Protein AF-A0A8J4FYI0-F1 (afdb_monomer_lite)

Organism: NCBI:txid1737510

Sequence (163 aa):
MLPRTNSGPPPPPFPPPSMQNDIKLIFVEDGRPFIYRVELRVNSSSDGHTGPSVWAPVCAPSSDDVYGNSMYEASFATTMCKQADGFRKDPSVFSVHGELVKYALPTGFSSSLGGFDPAQYTRWVTVVGNFDAYTVQGMTLQVSNKTCTSGFILGLQCFWYYL

Radius of gyration: 16.38 Å; chains: 1; bounding box: 54×51×37 Å

Structure (mmCIF, N/CA/C/O backbone):
data_AF-A0A8J4FYI0-F1
#
_entry.id   AF-A0A8J4FYI0-F1
#
loop_
_atom_site.group_PDB
_atom_site.id
_atom_site.type_symbol
_atom_site.label_atom_id
_atom_site.label_alt_id
_atom_site.label_comp_id
_atom_site.label_asym_id
_atom_site.label_entity_id
_atom_site.label_seq_id
_atom_site.pdbx_PDB_ins_code
_atom_site.Cartn_x
_atom_site.Cartn_y
_atom_site.Cartn_z
_atom_site.occupancy
_atom_site.B_iso_or_equiv
_atom_site.auth_seq_id
_atom_site.auth_comp_id
_atom_site.auth_asym_id
_atom_site.auth_atom_id
_atom_site.pdbx_PDB_model_num
ATOM 1 N N . MET A 1 1 ? -30.652 35.438 6.532 1.00 39.94 1 MET A N 1
ATOM 2 C CA . MET A 1 1 ? -30.519 33.966 6.468 1.00 39.94 1 MET A CA 1
ATOM 3 C C . MET A 1 1 ? -29.175 33.661 5.825 1.00 39.94 1 MET A C 1
ATOM 5 O O . MET A 1 1 ? -28.996 34.012 4.670 1.00 39.94 1 MET A O 1
ATOM 9 N N . LEU A 1 2 ? -28.209 33.135 6.582 1.00 40.34 2 LEU A N 1
ATOM 10 C CA . LEU A 1 2 ? -26.904 32.713 6.050 1.00 40.34 2 LEU A CA 1
ATOM 11 C C . LEU A 1 2 ? -26.990 31.236 5.619 1.00 40.34 2 LEU A C 1
ATOM 13 O O . LEU A 1 2 ? -27.646 30.460 6.320 1.00 40.34 2 LEU A O 1
ATOM 17 N N . PRO A 1 3 ? -26.370 30.833 4.496 1.00 44.12 3 PRO A N 1
ATOM 18 C CA . PRO A 1 3 ? -26.402 29.450 4.043 1.00 44.12 3 PRO A CA 1
ATOM 19 C C . PRO A 1 3 ? -25.531 28.577 4.954 1.00 44.12 3 PRO A C 1
ATOM 21 O O . PRO A 1 3 ? -24.401 28.938 5.279 1.00 44.12 3 PRO A O 1
ATOM 24 N N . ARG A 1 4 ? -26.065 27.419 5.371 1.00 41.25 4 ARG A N 1
ATOM 25 C CA . ARG A 1 4 ? -25.302 26.363 6.051 1.00 41.25 4 ARG A CA 1
ATOM 26 C C . ARG A 1 4 ? -24.211 25.879 5.097 1.00 41.25 4 ARG A C 1
ATOM 28 O O . ARG A 1 4 ? -24.508 25.191 4.124 1.00 41.25 4 ARG A O 1
ATOM 35 N N . THR A 1 5 ? -22.963 26.233 5.368 1.00 45.06 5 THR A N 1
ATOM 36 C CA . THR A 1 5 ? -21.817 25.564 4.762 1.00 45.06 5 THR A CA 1
ATOM 37 C C . THR A 1 5 ? -21.803 24.126 5.274 1.00 45.06 5 THR A C 1
ATOM 39 O O . THR A 1 5 ? -21.719 23.881 6.475 1.00 45.06 5 THR A O 1
ATOM 42 N N . ASN A 1 6 ? -21.944 23.164 4.360 1.00 43.66 6 ASN A N 1
ATOM 43 C CA . ASN A 1 6 ? -21.630 21.762 4.617 1.00 43.66 6 ASN A CA 1
ATOM 44 C C . ASN A 1 6 ? -20.136 21.683 4.962 1.00 43.66 6 ASN A C 1
ATOM 46 O O . ASN A 1 6 ? -19.291 21.557 4.079 1.00 43.66 6 ASN A O 1
ATOM 50 N N . SER A 1 7 ? -19.799 21.819 6.242 1.00 37.91 7 SER A N 1
ATOM 51 C CA . SER A 1 7 ? -18.466 21.532 6.755 1.00 37.91 7 SER A CA 1
ATOM 52 C C . SER A 1 7 ? -18.298 20.015 6.752 1.00 37.91 7 SER A C 1
ATOM 54 O O . SER A 1 7 ? -18.691 19.336 7.704 1.00 37.91 7 SER A O 1
ATOM 56 N N . GLY A 1 8 ? -17.765 19.477 5.654 1.00 40.16 8 GLY A N 1
ATOM 57 C CA . GLY A 1 8 ? -17.196 18.133 5.664 1.00 40.16 8 GLY A CA 1
ATOM 58 C C . GLY A 1 8 ? -16.167 18.001 6.798 1.00 40.16 8 GLY A C 1
ATOM 59 O O . GLY A 1 8 ? -15.697 19.020 7.318 1.00 40.16 8 GLY A O 1
ATOM 60 N N . PRO A 1 9 ? -15.839 16.770 7.230 1.00 47.25 9 PRO A N 1
ATOM 61 C CA . PRO A 1 9 ? -14.817 16.574 8.250 1.00 47.25 9 PRO A CA 1
ATOM 62 C C . PRO A 1 9 ? -13.528 17.306 7.838 1.00 47.25 9 PRO A C 1
ATOM 64 O O . PRO A 1 9 ? -13.219 17.349 6.643 1.00 47.25 9 PRO A O 1
ATOM 67 N N . PRO A 1 10 ? -12.809 17.927 8.793 1.00 43.75 10 PRO A N 1
ATOM 68 C CA . PRO A 1 10 ? -11.583 18.651 8.488 1.00 43.75 10 PRO A CA 1
ATOM 69 C C . PRO A 1 10 ? -10.623 17.741 7.709 1.00 43.75 10 PRO A C 1
ATOM 71 O O . PRO A 1 10 ? -10.603 16.532 7.970 1.00 43.75 10 PRO A O 1
ATOM 74 N N . PRO A 1 11 ? -9.855 18.292 6.748 1.00 47.91 11 PRO A N 1
ATOM 75 C CA . PRO A 1 11 ? -8.900 17.501 5.993 1.00 47.91 11 PRO A CA 1
ATOM 76 C C . PRO A 1 11 ? -7.977 16.779 6.976 1.00 47.91 11 PRO A C 1
ATOM 78 O O . PRO A 1 11 ? -7.516 17.396 7.945 1.00 47.91 11 PRO A O 1
ATOM 81 N N . PRO A 1 12 ? -7.757 15.471 6.783 1.00 52.56 12 PRO A N 1
ATOM 82 C CA . PRO A 1 12 ? -6.958 14.716 7.712 1.00 52.56 12 PRO A CA 1
ATOM 83 C C . PRO A 1 12 ? -5.515 15.240 7.682 1.00 52.56 12 PRO A C 1
ATOM 85 O O . PRO A 1 12 ? -5.007 15.633 6.627 1.00 52.56 12 PRO A O 1
ATOM 88 N N . PRO A 1 13 ? -4.871 15.299 8.846 1.00 53.47 13 PRO A N 1
ATOM 89 C CA . PRO A 1 13 ? -3.551 15.885 8.985 1.00 53.47 13 PRO A CA 1
ATOM 90 C C . PRO A 1 13 ? -2.440 14.972 8.456 1.00 53.47 13 PRO A C 1
ATOM 92 O O . PRO A 1 13 ? -2.619 13.761 8.320 1.00 53.47 13 PRO A O 1
ATOM 95 N N . PHE A 1 14 ? -1.277 15.566 8.175 1.00 54.53 14 PHE A N 1
ATOM 96 C CA . PHE A 1 14 ? -0.105 14.832 7.702 1.00 54.53 14 PHE A CA 1
ATOM 97 C C . PHE A 1 14 ? 0.456 13.902 8.800 1.00 54.53 14 PHE A C 1
ATOM 99 O O . PHE A 1 14 ? 0.520 14.297 9.966 1.00 54.53 14 PHE A O 1
ATOM 106 N N . PRO A 1 15 ? 0.895 12.681 8.457 1.00 56.97 15 PRO A N 1
ATOM 107 C CA . PRO A 1 15 ? 1.547 11.764 9.383 1.00 56.97 15 PRO A CA 1
ATOM 108 C C . PRO A 1 15 ? 2.889 12.315 9.899 1.00 56.97 15 PRO A C 1
ATOM 110 O O . PRO A 1 15 ? 3.546 13.118 9.230 1.00 56.97 15 PRO A O 1
ATOM 113 N N . PRO A 1 16 ? 3.329 11.875 11.093 1.00 57.97 16 PRO A N 1
ATOM 114 C CA . PRO A 1 16 ? 4.569 12.346 11.699 1.00 57.97 16 PRO A CA 1
ATOM 115 C C . PRO A 1 16 ? 5.809 11.988 10.849 1.00 57.97 16 PRO A C 1
ATOM 117 O O . PRO A 1 16 ? 5.825 10.933 10.209 1.00 57.97 16 PRO A O 1
ATOM 120 N N . PRO A 1 17 ? 6.893 12.795 10.896 1.00 59.16 17 PRO A N 1
ATOM 121 C CA . PRO A 1 17 ? 8.098 12.593 10.077 1.00 59.16 17 PRO A CA 1
ATOM 122 C C . PRO A 1 17 ? 8.749 11.212 10.221 1.00 59.16 17 PRO A C 1
ATOM 124 O O . PRO A 1 17 ? 9.361 10.711 9.285 1.00 59.16 17 PRO A O 1
ATOM 127 N N . SER A 1 18 ? 8.598 10.563 11.379 1.00 63.34 18 SER A N 1
ATOM 128 C CA . SER A 1 18 ? 9.133 9.220 11.628 1.00 63.34 18 SER A CA 1
ATOM 129 C C . SER A 1 18 ? 8.441 8.111 10.830 1.00 63.34 18 SER A C 1
ATOM 131 O O . SER A 1 18 ? 8.996 7.023 10.741 1.00 63.34 18 SER A O 1
ATOM 133 N N . MET A 1 19 ? 7.259 8.366 10.257 1.00 68.62 19 MET A N 1
ATOM 134 C CA . MET A 1 19 ? 6.478 7.392 9.481 1.00 68.62 19 MET A CA 1
ATOM 135 C C . MET A 1 19 ? 6.454 7.712 7.985 1.00 68.62 19 MET A C 1
ATOM 137 O O . MET A 1 19 ? 5.842 6.974 7.217 1.00 68.62 19 MET A O 1
ATOM 141 N N . GLN A 1 20 ? 7.128 8.784 7.551 1.00 66.94 20 GLN A N 1
ATOM 142 C CA . GLN A 1 20 ? 7.097 9.254 6.164 1.00 66.94 20 GLN A CA 1
ATOM 143 C C . GLN A 1 20 ? 7.583 8.226 5.139 1.00 66.94 20 GLN A C 1
ATOM 145 O O . GLN A 1 20 ? 7.248 8.373 3.976 1.00 66.94 20 GLN A O 1
ATOM 150 N N . ASN A 1 21 ? 8.321 7.189 5.547 1.00 69.56 21 ASN A N 1
ATOM 151 C CA . ASN A 1 21 ? 8.808 6.111 4.676 1.00 69.56 21 ASN A CA 1
ATOM 152 C C . ASN A 1 21 ? 8.236 4.728 5.022 1.00 69.56 21 ASN A C 1
ATOM 154 O O . ASN A 1 21 ? 8.646 3.734 4.429 1.00 69.56 21 ASN A O 1
ATOM 158 N N . ASP A 1 22 ? 7.282 4.646 5.952 1.00 84.75 22 ASP A N 1
ATOM 159 C CA . ASP A 1 22 ? 6.755 3.371 6.443 1.00 84.75 22 ASP A CA 1
ATOM 160 C C . ASP A 1 22 ? 5.655 2.839 5.509 1.00 84.75 22 ASP A C 1
ATOM 162 O O . ASP A 1 22 ? 4.460 2.855 5.825 1.00 84.75 22 ASP A O 1
ATOM 166 N N . ILE A 1 23 ? 6.077 2.405 4.322 1.00 88.25 23 ILE A N 1
ATOM 167 C CA . ILE A 1 23 ? 5.274 1.685 3.331 1.00 88.25 23 ILE A CA 1
ATOM 168 C C . ILE A 1 23 ? 5.693 0.215 3.305 1.00 88.25 23 ILE A C 1
ATOM 170 O O . ILE A 1 23 ? 6.875 -0.119 3.384 1.00 88.25 23 ILE A O 1
ATOM 174 N N . LYS A 1 24 ? 4.714 -0.678 3.188 1.00 89.38 24 LYS A N 1
ATOM 175 C CA . LYS A 1 24 ? 4.932 -2.116 3.066 1.00 89.38 24 LYS A CA 1
ATOM 176 C C . LYS A 1 24 ? 4.280 -2.614 1.784 1.00 89.38 24 LYS A C 1
ATOM 178 O O . LYS A 1 24 ? 3.074 -2.469 1.592 1.00 89.38 24 LYS A O 1
ATOM 183 N N . LEU A 1 25 ? 5.098 -3.218 0.928 1.00 88.75 25 LEU A N 1
ATOM 184 C CA . LEU A 1 25 ? 4.658 -3.922 -0.270 1.00 88.75 25 LEU A CA 1
ATOM 185 C C . LEU A 1 25 ? 4.650 -5.421 0.011 1.00 88.75 25 LEU A C 1
ATOM 187 O O . LEU A 1 25 ? 5.654 -5.989 0.443 1.00 88.75 25 LEU A O 1
ATOM 191 N N . ILE A 1 26 ? 3.504 -6.057 -0.197 1.00 89.81 26 ILE A N 1
ATOM 192 C CA . ILE A 1 26 ? 3.298 -7.478 0.096 1.00 89.81 26 ILE A CA 1
ATOM 193 C C . ILE A 1 26 ? 2.970 -8.167 -1.211 1.00 89.81 26 ILE A C 1
ATOM 195 O O . ILE A 1 26 ? 2.001 -7.793 -1.860 1.00 89.81 26 ILE A O 1
ATOM 199 N N . PHE A 1 27 ? 3.788 -9.140 -1.601 1.00 89.12 27 PHE A N 1
ATOM 200 C CA . PHE A 1 27 ? 3.642 -9.817 -2.884 1.00 89.12 27 PHE A CA 1
ATOM 201 C C . PHE A 1 27 ? 2.252 -10.445 -3.038 1.00 89.12 27 PHE A C 1
ATOM 203 O O . PHE A 1 27 ? 1.714 -11.034 -2.097 1.00 89.12 27 PHE A O 1
ATOM 210 N N . VAL A 1 28 ? 1.685 -10.287 -4.230 1.00 88.88 28 VAL A N 1
ATOM 211 C CA . VAL A 1 28 ? 0.396 -10.845 -4.632 1.00 88.88 28 VAL A CA 1
ATOM 212 C C . VAL A 1 28 ? 0.660 -11.938 -5.663 1.00 88.88 28 VAL A C 1
ATOM 214 O O . VAL A 1 28 ? 1.265 -11.703 -6.703 1.00 88.88 28 VAL A O 1
ATOM 217 N N . GLU A 1 29 ? 0.190 -13.142 -5.364 1.00 84.62 29 GLU A N 1
ATOM 218 C CA . GLU A 1 29 ? 0.230 -14.308 -6.239 1.00 84.62 29 GLU A CA 1
ATOM 219 C C . GLU A 1 29 ? -1.025 -14.343 -7.119 1.00 84.62 29 GLU A C 1
ATOM 221 O O . GLU A 1 29 ? -1.961 -15.109 -6.882 1.00 84.62 29 GLU A O 1
ATOM 226 N N . ASP A 1 30 ? -1.057 -13.495 -8.146 1.00 79.62 30 ASP A N 1
ATOM 227 C CA . ASP A 1 30 ? -2.147 -13.455 -9.133 1.00 79.62 30 ASP A CA 1
ATOM 228 C C . ASP A 1 30 ? -1.704 -13.840 -10.557 1.00 79.62 30 ASP A C 1
ATOM 230 O O . ASP A 1 30 ? -2.464 -13.705 -11.515 1.00 79.62 30 ASP A O 1
ATOM 234 N N . GLY A 1 31 ? -0.469 -14.331 -10.696 1.00 76.44 31 GLY A N 1
ATOM 235 C CA . GLY A 1 31 ? 0.129 -14.724 -11.972 1.00 76.44 31 GLY A CA 1
ATOM 236 C C . GLY A 1 31 ? 0.834 -13.593 -12.724 1.00 76.44 31 GLY A C 1
ATOM 237 O O . GLY A 1 31 ? 1.469 -13.867 -13.743 1.00 76.44 31 GLY A O 1
ATOM 238 N N . ARG A 1 32 ? 0.784 -12.347 -12.238 1.00 77.88 32 ARG A N 1
ATOM 239 C CA . ARG A 1 32 ? 1.558 -11.231 -12.799 1.00 77.88 32 ARG A CA 1
ATOM 240 C C . ARG A 1 32 ? 2.824 -10.978 -11.970 1.00 77.88 32 ARG A C 1
ATOM 242 O O . ARG A 1 32 ? 2.792 -11.055 -10.743 1.00 77.88 32 ARG A O 1
ATOM 249 N N . PRO A 1 33 ? 3.964 -10.673 -12.611 1.00 76.25 33 PRO A N 1
ATOM 250 C CA . PRO A 1 33 ? 5.202 -10.419 -11.889 1.00 76.25 33 PRO A CA 1
ATOM 251 C C . PRO A 1 33 ? 5.188 -9.035 -11.223 1.00 76.25 33 PRO A C 1
ATOM 253 O O . PRO A 1 33 ? 4.637 -8.076 -11.767 1.00 76.25 33 PRO A O 1
ATOM 256 N N . PHE A 1 34 ? 5.861 -8.932 -10.073 1.00 81.44 34 PHE A N 1
ATOM 257 C CA . PHE A 1 34 ? 6.123 -7.673 -9.355 1.00 81.44 34 PHE A CA 1
ATOM 258 C C . PHE A 1 34 ? 4.876 -6.886 -8.950 1.00 81.44 34 PHE A C 1
ATOM 260 O O . PHE A 1 34 ? 4.886 -5.656 -8.936 1.00 81.44 34 PHE A O 1
ATOM 267 N N . ILE A 1 35 ? 3.807 -7.602 -8.615 1.00 87.50 35 ILE A N 1
ATOM 268 C CA . ILE A 1 35 ? 2.590 -7.017 -8.074 1.00 87.50 35 ILE A CA 1
ATOM 269 C C . ILE A 1 35 ? 2.568 -7.163 -6.560 1.00 87.50 35 ILE A C 1
ATOM 271 O O . ILE A 1 35 ? 2.841 -8.227 -5.999 1.00 87.50 35 ILE A O 1
ATOM 275 N N . TYR A 1 36 ? 2.170 -6.080 -5.905 1.00 91.12 36 TYR A N 1
ATOM 276 C CA . TYR A 1 36 ? 2.133 -5.971 -4.464 1.00 91.12 36 TYR A CA 1
ATOM 277 C C . TYR A 1 36 ? 0.823 -5.358 -3.983 1.00 91.12 36 TYR A C 1
ATOM 279 O O . TYR A 1 36 ? 0.307 -4.418 -4.576 1.00 91.12 36 TYR A O 1
ATOM 287 N N . ARG A 1 37 ? 0.308 -5.841 -2.856 1.00 92.62 37 ARG A N 1
ATOM 288 C CA . ARG A 1 37 ? -0.664 -5.124 -2.032 1.00 92.62 37 ARG A CA 1
ATOM 289 C C . ARG A 1 37 ? 0.073 -4.037 -1.259 1.00 92.62 37 ARG A C 1
ATOM 291 O O . ARG A 1 37 ? 1.149 -4.297 -0.713 1.00 92.62 37 ARG A O 1
ATOM 298 N N . VAL A 1 38 ? -0.528 -2.853 -1.180 1.00 92.56 38 VAL A N 1
ATOM 299 C CA . VAL A 1 38 ? 0.050 -1.713 -0.462 1.00 92.56 38 VAL A CA 1
ATOM 300 C C . VAL A 1 38 ? -0.545 -1.592 0.938 1.00 92.56 38 VAL A C 1
ATOM 302 O O . VAL A 1 38 ? -1.765 -1.514 1.112 1.00 92.56 38 VAL A O 1
ATOM 305 N N . GLU A 1 39 ? 0.329 -1.517 1.936 1.00 93.62 39 GLU A N 1
ATOM 306 C CA . GLU A 1 39 ? -0.007 -1.134 3.305 1.00 93.62 39 GLU A CA 1
ATOM 307 C C . GLU A 1 39 ? 0.817 0.076 3.739 1.00 93.62 39 GLU A C 1
ATOM 309 O O . GLU A 1 39 ? 2.015 0.169 3.463 1.00 93.62 39 GLU A O 1
ATOM 314 N N . LEU A 1 40 ? 0.176 0.991 4.459 1.00 90.56 40 LEU A N 1
ATOM 315 C CA . LEU A 1 40 ? 0.817 2.161 5.047 1.00 90.56 40 LEU A CA 1
ATOM 316 C C . LEU A 1 40 ? 0.760 2.061 6.561 1.00 90.56 40 LEU A C 1
ATOM 318 O O . LEU A 1 40 ? -0.243 1.620 7.134 1.00 90.56 40 LEU A O 1
ATOM 322 N N . ARG A 1 41 ? 1.826 2.502 7.220 1.00 88.69 41 ARG A N 1
ATOM 323 C CA . ARG A 1 41 ? 1.796 2.679 8.663 1.00 88.69 41 ARG A CA 1
ATOM 324 C C . ARG A 1 41 ? 1.105 3.992 9.000 1.00 88.69 41 ARG A C 1
ATOM 326 O O . ARG A 1 41 ? 1.524 5.058 8.559 1.00 88.69 41 ARG A O 1
ATOM 333 N N . VAL A 1 42 ? 0.051 3.904 9.800 1.00 85.00 42 VAL A N 1
ATOM 334 C CA . VAL A 1 42 ? -0.743 5.052 10.246 1.00 85.00 42 VAL A CA 1
ATOM 335 C C . VAL A 1 42 ? -0.971 4.985 11.746 1.00 85.00 42 VAL A C 1
ATOM 337 O O . VAL A 1 42 ? -0.897 3.913 12.350 1.00 85.00 42 VAL A O 1
ATOM 340 N N . ASN A 1 43 ? -1.270 6.120 12.368 1.00 82.75 43 ASN A N 1
ATOM 341 C CA . ASN A 1 43 ? -1.723 6.115 13.752 1.00 82.75 43 ASN A CA 1
ATOM 342 C C . ASN A 1 43 ? -3.133 5.529 13.848 1.00 82.75 43 ASN A C 1
ATOM 344 O O . ASN A 1 43 ? -3.985 5.740 12.986 1.00 82.75 43 ASN A O 1
ATOM 348 N N . SER A 1 44 ? -3.372 4.762 14.909 1.00 72.75 44 SER A N 1
ATOM 349 C CA . SER A 1 44 ? -4.670 4.130 15.150 1.00 72.75 44 SER A CA 1
ATOM 350 C C . SER A 1 44 ? -5.757 5.119 15.581 1.00 72.75 44 SER A C 1
ATOM 352 O O . SER A 1 44 ? -6.937 4.759 15.546 1.00 72.75 44 SER A O 1
ATOM 354 N N . SER A 1 45 ? -5.422 6.347 15.977 1.00 69.81 45 SER A N 1
ATOM 355 C CA . SER A 1 45 ? -6.417 7.383 16.252 1.00 69.81 45 SER A CA 1
ATOM 356 C C . SER A 1 45 ? -7.102 7.873 14.973 1.00 69.81 45 SER A C 1
ATOM 358 O O . SER A 1 45 ? -6.535 7.881 13.883 1.00 69.81 45 SER A O 1
ATOM 360 N N . SER A 1 46 ? -8.341 8.344 15.112 1.00 61.66 46 SER A N 1
ATOM 361 C CA . SER A 1 46 ? -9.061 9.020 14.026 1.00 61.66 46 SER A CA 1
ATOM 362 C C . SER A 1 46 ? -8.464 10.383 13.665 1.00 61.66 46 SER A C 1
ATOM 364 O O . SER A 1 46 ? -8.751 10.900 12.592 1.00 61.66 46 SER A O 1
ATOM 366 N N . ASP A 1 47 ? -7.666 10.975 14.560 1.00 60.72 47 ASP A N 1
ATOM 367 C CA . ASP A 1 47 ? -6.966 12.240 14.320 1.00 60.72 47 ASP A CA 1
ATOM 368 C C . ASP A 1 47 ? -5.617 12.061 13.607 1.00 60.72 47 ASP A C 1
ATOM 370 O O . ASP A 1 47 ? -4.971 13.059 13.311 1.00 60.72 47 ASP A O 1
ATOM 374 N N . GLY A 1 48 ? -5.176 10.821 13.352 1.00 58.44 48 GLY A N 1
ATOM 375 C CA . GLY A 1 48 ? -3.937 10.520 12.633 1.00 58.44 48 GLY A CA 1
ATOM 376 C C . GLY A 1 48 ? -2.635 10.849 13.375 1.00 58.44 48 GLY A C 1
ATOM 377 O O . GLY A 1 48 ? -1.563 10.612 12.820 1.00 58.44 48 GLY A O 1
ATOM 378 N N . HIS A 1 49 ? -2.677 11.329 14.622 1.00 58.34 49 HIS A N 1
ATOM 379 C CA . HIS A 1 49 ? -1.492 11.811 15.351 1.00 58.34 49 HIS A CA 1
ATOM 380 C C . HIS A 1 49 ? -1.193 11.086 16.658 1.00 58.34 49 HIS A C 1
ATOM 382 O O . HIS A 1 49 ? -0.062 11.147 17.143 1.00 58.34 49 HIS A O 1
ATOM 388 N N . THR A 1 50 ? -2.193 10.455 17.263 1.00 62.84 50 THR A N 1
ATOM 389 C CA . THR A 1 50 ? -2.096 9.922 18.621 1.00 62.84 50 THR A CA 1
ATOM 390 C C . THR A 1 50 ? -2.314 8.406 18.659 1.00 62.84 50 THR A C 1
ATOM 392 O O . THR A 1 50 ? -2.936 7.802 17.789 1.00 62.84 50 THR A O 1
ATOM 395 N N . GLY A 1 51 ? -1.764 7.749 19.680 1.00 70.38 51 GLY A N 1
ATOM 396 C CA . GLY A 1 51 ? -1.922 6.306 19.873 1.00 70.38 51 GLY A CA 1
ATOM 397 C C . GLY A 1 51 ? -0.916 5.433 19.108 1.00 70.38 51 GLY A C 1
ATOM 398 O O . GLY A 1 51 ? -0.013 5.936 18.440 1.00 70.38 51 GLY A O 1
ATOM 399 N N . PRO A 1 52 ? -1.018 4.099 19.256 1.00 81.56 52 PRO A N 1
ATOM 400 C CA . PRO A 1 52 ? -0.096 3.171 18.617 1.00 81.56 52 PRO A CA 1
ATOM 401 C C . PRO A 1 52 ? -0.261 3.210 17.097 1.00 81.56 52 PRO A C 1
ATOM 403 O O . PRO A 1 52 ? -1.375 3.352 16.582 1.00 81.56 52 PRO A O 1
ATOM 406 N N . SER A 1 53 ? 0.851 3.050 16.386 1.00 86.06 53 SER A N 1
ATOM 407 C CA . SER A 1 53 ? 0.836 2.899 14.935 1.00 86.06 53 SER A CA 1
ATOM 408 C C . SER A 1 53 ? 0.437 1.483 14.532 1.00 86.06 53 SER A C 1
ATOM 410 O O . SER A 1 53 ? 0.794 0.508 15.195 1.00 86.06 53 SER A O 1
ATOM 412 N N . VAL A 1 54 ? -0.300 1.375 13.432 1.00 89.94 54 VAL A N 1
ATOM 413 C CA . VAL A 1 54 ? -0.781 0.119 12.852 1.00 89.94 54 VAL A CA 1
ATOM 414 C C . VAL A 1 54 ? -0.537 0.113 11.348 1.00 89.94 54 VAL A C 1
ATOM 416 O O . VAL A 1 54 ? -0.492 1.167 10.715 1.00 89.94 54 VAL A O 1
ATOM 419 N N . TRP A 1 55 ? -0.388 -1.079 10.776 1.00 92.38 55 TRP A N 1
ATOM 420 C CA . TRP A 1 55 ? -0.384 -1.261 9.327 1.00 92.38 55 TRP A CA 1
ATOM 421 C C . TRP A 1 55 ? -1.817 -1.296 8.819 1.00 92.38 55 TRP A C 1
ATOM 423 O O . TRP A 1 55 ? -2.648 -2.037 9.348 1.00 92.38 55 TRP A O 1
ATOM 433 N N . ALA A 1 56 ? -2.102 -0.482 7.813 1.00 92.75 56 ALA A N 1
ATOM 434 C CA . ALA A 1 56 ? -3.424 -0.359 7.234 1.00 92.75 56 ALA A CA 1
ATOM 435 C C . ALA A 1 56 ? -3.350 -0.510 5.707 1.00 92.75 56 ALA A C 1
ATOM 437 O O . ALA A 1 56 ? -2.529 0.157 5.069 1.00 92.75 56 ALA A O 1
ATOM 438 N N . PRO A 1 57 ? -4.190 -1.364 5.100 1.00 94.56 57 PRO A N 1
ATOM 439 C CA . PRO A 1 57 ? -4.297 -1.476 3.656 1.00 94.56 57 PRO A CA 1
ATOM 440 C C . PRO A 1 57 ? 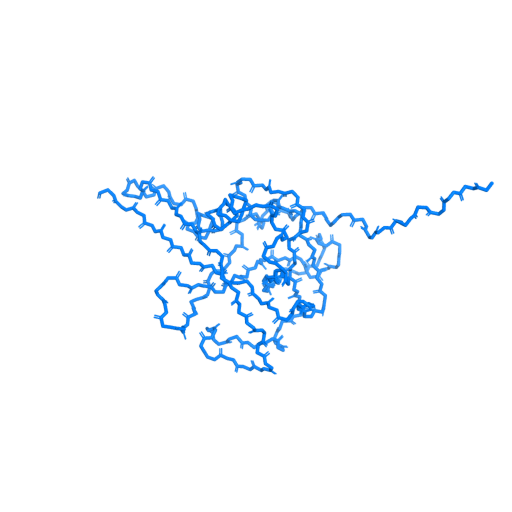-4.839 -0.180 3.060 1.00 94.56 57 PRO A C 1
ATOM 442 O O . PRO A 1 57 ? -5.671 0.516 3.658 1.00 94.56 57 PRO A O 1
ATOM 445 N N . VAL A 1 58 ? -4.373 0.119 1.852 1.00 92.25 58 VAL A N 1
ATOM 446 C CA . VAL A 1 58 ? -4.829 1.279 1.089 1.00 92.25 58 VAL A CA 1
ATOM 447 C C . VAL A 1 58 ? -6.038 0.886 0.247 1.00 92.25 58 VAL A C 1
ATOM 449 O O . VAL A 1 58 ? -6.010 -0.093 -0.494 1.00 92.25 58 VAL A O 1
ATOM 452 N N . CYS A 1 59 ? -7.116 1.646 0.366 1.00 91.75 59 CYS A N 1
ATOM 453 C CA . CYS A 1 59 ? -8.313 1.508 -0.440 1.00 91.75 59 CYS A CA 1
ATOM 454 C C . CYS A 1 59 ? -8.082 2.075 -1.833 1.00 91.75 59 CYS A C 1
ATOM 456 O O . CYS A 1 59 ? -7.598 3.198 -1.985 1.00 91.75 59 CYS A O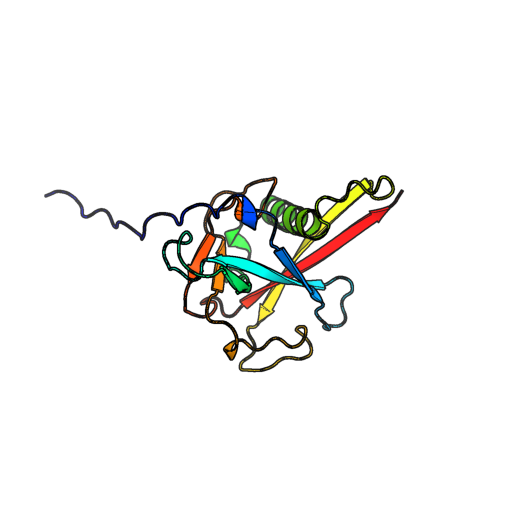 1
ATOM 458 N N . ALA A 1 60 ? -8.479 1.308 -2.843 1.00 88.94 60 ALA A N 1
ATOM 459 C CA . ALA A 1 60 ? -8.528 1.810 -4.203 1.00 88.94 60 ALA A CA 1
ATOM 460 C C . ALA A 1 60 ? -9.831 2.595 -4.416 1.00 88.94 60 ALA A C 1
ATOM 462 O O . ALA A 1 60 ? -10.878 2.210 -3.878 1.00 88.94 60 ALA A O 1
ATOM 463 N N . PRO A 1 61 ? -9.810 3.678 -5.205 1.00 79.31 61 PRO A N 1
ATOM 464 C CA . PRO A 1 61 ? -11.026 4.399 -5.546 1.00 79.31 61 PRO A CA 1
ATOM 465 C C . PRO A 1 61 ? -11.975 3.546 -6.395 1.00 79.31 61 PRO A C 1
ATOM 467 O O . PRO A 1 61 ? -11.548 2.695 -7.179 1.00 79.31 61 PRO A O 1
ATOM 470 N N . SER A 1 62 ? -13.281 3.793 -6.260 1.00 70.19 62 SER A N 1
ATOM 471 C CA . SER A 1 62 ? -14.318 3.075 -7.014 1.00 70.19 62 SER A CA 1
ATOM 472 C C . SER A 1 62 ? -14.338 3.422 -8.503 1.00 70.19 62 SER A C 1
ATOM 474 O O . SER A 1 62 ? -14.751 2.587 -9.299 1.00 70.19 62 SER A O 1
ATOM 476 N N . SER A 1 63 ? -13.897 4.623 -8.886 1.00 68.06 63 SER A N 1
ATOM 477 C CA . SER A 1 63 ? -13.660 4.997 -10.284 1.00 68.06 63 SER A CA 1
ATOM 478 C C . SER A 1 63 ? -12.166 5.161 -10.546 1.00 68.06 63 SER A C 1
ATOM 480 O O . SER A 1 63 ? -11.393 5.466 -9.636 1.00 68.06 63 SER A O 1
ATOM 482 N N . ASP A 1 64 ? -11.748 4.916 -11.783 1.00 64.19 64 ASP A N 1
ATOM 483 C CA . ASP A 1 64 ? -10.375 5.186 -12.237 1.00 64.19 64 ASP A CA 1
ATOM 484 C C . ASP A 1 64 ? -10.115 6.708 -12.318 1.00 64.19 64 ASP A C 1
ATOM 486 O O . ASP A 1 64 ? -9.005 7.183 -12.123 1.00 64.19 64 ASP A O 1
ATOM 490 N N . ASP A 1 65 ? -11.176 7.513 -12.433 1.00 56.88 65 ASP A N 1
ATOM 491 C CA . ASP A 1 65 ? -11.087 8.973 -12.555 1.00 56.88 65 ASP A CA 1
ATOM 492 C C . ASP A 1 65 ? -10.728 9.725 -11.258 1.00 56.88 65 ASP A C 1
ATOM 494 O O . ASP A 1 65 ? -10.542 10.942 -11.294 1.00 56.88 65 ASP A O 1
ATOM 498 N N . VAL A 1 66 ? -10.640 9.062 -10.093 1.00 57.22 66 VAL A N 1
ATOM 499 C CA . VAL A 1 66 ? -10.390 9.758 -8.806 1.00 57.22 66 VAL A CA 1
ATOM 500 C C . VAL A 1 66 ? -9.023 10.439 -8.767 1.00 57.22 66 VAL A C 1
ATOM 502 O O . VAL A 1 66 ? -8.867 11.464 -8.106 1.00 57.22 66 VAL A O 1
ATOM 505 N N . TYR A 1 67 ? -8.049 9.930 -9.515 1.00 55.97 67 TYR A N 1
ATOM 506 C CA . TYR A 1 67 ? -6.738 10.564 -9.621 1.00 55.97 67 TYR A CA 1
ATOM 507 C C . TYR A 1 67 ? -6.698 11.677 -10.684 1.00 55.97 67 TYR A C 1
ATOM 509 O O . TYR A 1 67 ? -5.677 12.335 -10.839 1.00 55.97 67 TYR A O 1
ATOM 517 N N . GLY A 1 68 ? -7.800 11.950 -11.391 1.00 50.16 68 GLY A N 1
ATOM 518 C CA . GLY A 1 68 ? -7.991 13.140 -12.230 1.00 50.16 68 GLY A CA 1
ATOM 519 C C . GLY A 1 68 ? -7.290 13.132 -13.596 1.00 50.16 68 GLY A C 1
ATOM 520 O O . GLY A 1 68 ? -7.723 13.863 -14.484 1.00 50.16 68 GLY A O 1
ATOM 521 N N . ASN A 1 69 ? -6.241 12.324 -13.792 1.00 60.34 69 ASN A N 1
ATOM 522 C CA . ASN A 1 69 ? -5.678 11.917 -15.088 1.00 60.34 69 ASN A CA 1
ATOM 523 C C . ASN A 1 69 ? -4.686 10.744 -14.908 1.00 60.34 69 ASN A C 1
ATOM 525 O O . ASN A 1 69 ? -4.152 10.527 -13.820 1.00 60.34 69 ASN A O 1
ATOM 529 N N . SER A 1 70 ? -4.384 10.024 -15.992 1.00 65.75 70 SER A N 1
ATOM 530 C CA . SER A 1 70 ? -3.442 8.890 -15.990 1.00 65.75 70 SER A CA 1
ATOM 531 C C . SER A 1 70 ? -2.013 9.264 -15.568 1.00 65.75 70 SER A C 1
ATOM 533 O O . SER A 1 70 ? -1.268 8.435 -15.051 1.00 65.75 70 SER A O 1
ATOM 535 N N . MET A 1 71 ? -1.615 10.527 -15.747 1.00 62.94 71 MET A N 1
ATOM 536 C CA . MET A 1 71 ? -0.296 11.021 -15.344 1.00 62.94 71 MET A CA 1
ATOM 537 C C . MET A 1 71 ? -0.169 11.142 -13.817 1.00 62.94 71 MET A C 1
ATOM 539 O O . MET A 1 71 ? 0.911 10.905 -13.268 1.00 62.94 71 MET A O 1
ATOM 543 N N . TYR A 1 72 ? -1.260 11.468 -13.121 1.00 69.25 72 TYR A N 1
ATOM 544 C CA . TYR A 1 72 ? -1.332 11.487 -11.662 1.00 69.25 72 TYR A CA 1
ATOM 545 C C . TYR A 1 72 ? -1.261 10.072 -11.096 1.00 69.25 72 TYR A C 1
ATOM 547 O O . TYR A 1 72 ? -0.495 9.844 -10.162 1.00 69.25 72 TYR A O 1
ATOM 555 N N . GLU A 1 73 ? -1.974 9.113 -11.690 1.00 75.81 73 GLU A N 1
ATOM 556 C CA . GLU A 1 73 ? -1.891 7.700 -11.293 1.00 75.81 73 GLU A CA 1
ATOM 557 C C . GLU A 1 73 ? -0.475 7.153 -11.452 1.00 75.81 73 GLU A C 1
ATOM 559 O O . GLU A 1 73 ? 0.065 6.551 -10.523 1.00 75.81 73 GLU A O 1
ATOM 564 N N . ALA A 1 74 ? 0.158 7.427 -12.596 1.00 77.31 74 ALA A N 1
ATOM 565 C CA . ALA A 1 74 ? 1.516 6.979 -12.878 1.00 77.31 74 ALA A CA 1
ATOM 566 C C . ALA A 1 74 ? 2.539 7.612 -11.924 1.00 77.31 74 ALA A C 1
ATOM 568 O O . ALA A 1 74 ? 3.446 6.931 -11.441 1.00 77.31 74 ALA A O 1
ATOM 569 N N . SER A 1 75 ? 2.389 8.903 -11.611 1.00 78.94 75 SER A N 1
ATOM 570 C CA . SER A 1 75 ? 3.249 9.592 -10.639 1.00 78.94 75 SER A CA 1
ATOM 571 C C . SER A 1 75 ? 3.061 9.018 -9.236 1.00 78.94 75 SER A C 1
ATOM 573 O O . SER A 1 75 ? 4.043 8.744 -8.547 1.00 78.94 75 SER A O 1
ATOM 575 N N . PHE A 1 76 ? 1.813 8.759 -8.842 1.00 81.19 76 PHE A N 1
ATOM 576 C CA . PHE A 1 76 ? 1.470 8.169 -7.554 1.00 81.19 76 PHE A CA 1
ATOM 577 C C . PHE A 1 76 ? 2.039 6.767 -7.373 1.00 81.19 76 PHE A C 1
ATOM 579 O O . PHE A 1 76 ? 2.740 6.496 -6.393 1.00 81.19 76 PHE A O 1
ATOM 586 N N . ALA A 1 77 ? 1.817 5.902 -8.355 1.00 87.88 77 ALA A N 1
ATOM 587 C CA . ALA A 1 77 ? 2.377 4.564 -8.373 1.00 87.88 77 ALA A CA 1
ATOM 588 C C . ALA A 1 77 ? 3.913 4.588 -8.355 1.00 87.88 77 ALA A C 1
ATOM 590 O O . ALA A 1 77 ? 4.546 3.888 -7.564 1.00 87.88 77 ALA A O 1
ATOM 591 N N . THR A 1 78 ? 4.524 5.454 -9.167 1.00 87.00 78 THR A N 1
ATOM 592 C CA . THR A 1 78 ? 5.983 5.598 -9.229 1.00 87.00 78 THR A CA 1
ATOM 593 C C . THR A 1 78 ? 6.571 6.042 -7.889 1.00 87.00 78 THR A C 1
ATOM 595 O O . THR A 1 78 ? 7.590 5.493 -7.462 1.00 87.00 78 THR A O 1
ATOM 598 N N . THR A 1 79 ? 5.944 6.996 -7.195 1.00 85.06 79 THR A N 1
ATOM 599 C CA . THR A 1 79 ? 6.398 7.429 -5.866 1.00 85.06 79 THR A CA 1
ATOM 600 C C . THR A 1 79 ? 6.297 6.298 -4.848 1.00 85.06 79 THR A C 1
ATOM 602 O O . THR A 1 79 ? 7.267 6.082 -4.126 1.00 85.06 79 THR A O 1
ATOM 605 N N . MET A 1 80 ? 5.220 5.501 -4.841 1.00 87.56 80 MET A N 1
ATOM 606 C CA . MET A 1 80 ? 5.136 4.320 -3.965 1.00 87.56 80 MET A CA 1
ATOM 607 C C . MET A 1 80 ? 6.241 3.299 -4.238 1.00 87.56 80 MET A C 1
ATOM 609 O O . MET A 1 80 ? 6.861 2.815 -3.293 1.00 87.56 80 MET A O 1
ATOM 613 N N . CYS A 1 81 ? 6.515 2.988 -5.508 1.00 88.19 81 CYS A N 1
ATOM 614 C CA . CYS A 1 81 ? 7.569 2.038 -5.869 1.00 88.19 81 CYS A CA 1
ATOM 615 C C . CYS A 1 81 ? 8.947 2.524 -5.410 1.00 88.19 81 CYS A C 1
ATOM 617 O O . CYS A 1 81 ? 9.695 1.774 -4.785 1.00 88.19 81 CYS A O 1
ATOM 619 N N . LYS A 1 82 ? 9.263 3.801 -5.657 1.00 84.62 82 LYS A N 1
ATOM 620 C CA . LYS A 1 82 ? 10.520 4.414 -5.202 1.00 84.62 82 LYS A CA 1
ATOM 621 C C . LYS A 1 82 ? 10.634 4.408 -3.684 1.00 84.62 82 LYS A C 1
ATOM 623 O O . LYS A 1 82 ? 11.696 4.107 -3.150 1.00 84.62 82 LYS A O 1
ATOM 628 N N . GLN A 1 83 ? 9.545 4.721 -2.996 1.00 83.12 83 GLN A N 1
ATOM 629 C CA . GLN A 1 83 ? 9.514 4.783 -1.545 1.00 83.12 83 GLN A CA 1
ATOM 630 C C . GLN A 1 83 ? 9.689 3.404 -0.903 1.00 83.12 83 GLN A C 1
ATOM 632 O O . GLN A 1 83 ? 10.445 3.270 0.056 1.00 83.12 83 GLN A O 1
ATOM 637 N N . ALA A 1 84 ? 9.052 2.372 -1.459 1.00 81.31 84 ALA A N 1
ATOM 638 C CA . ALA A 1 84 ? 9.215 0.992 -1.014 1.00 81.31 84 ALA A CA 1
ATOM 639 C C . ALA A 1 84 ? 10.634 0.456 -1.234 1.00 81.31 84 ALA A C 1
ATOM 641 O O . ALA A 1 84 ? 11.129 -0.331 -0.431 1.00 81.31 84 ALA A O 1
ATOM 642 N N . ASP A 1 85 ? 11.312 0.932 -2.276 1.00 77.38 85 ASP A N 1
ATOM 643 C CA . ASP A 1 85 ? 12.730 0.659 -2.516 1.00 77.38 85 ASP A CA 1
ATOM 644 C C . ASP A 1 85 ? 13.658 1.505 -1.614 1.00 77.38 85 ASP A C 1
ATOM 646 O O . ASP A 1 85 ? 14.875 1.523 -1.781 1.00 77.38 85 ASP A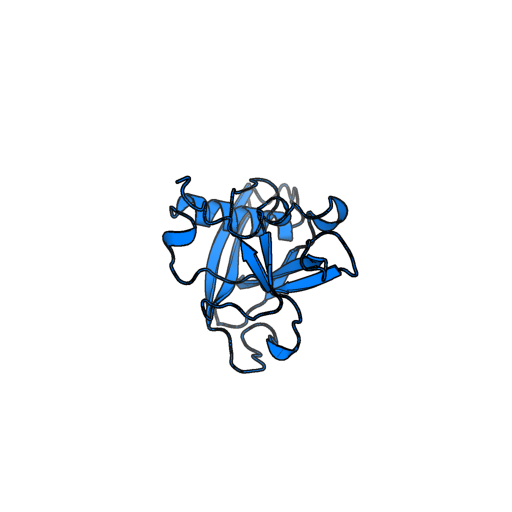 O 1
ATOM 650 N N . GLY A 1 86 ? 13.103 2.258 -0.655 1.00 71.56 86 GLY A N 1
ATOM 651 C CA . GLY A 1 86 ? 13.849 3.144 0.242 1.00 71.56 86 GLY A CA 1
ATOM 652 C C . GLY A 1 86 ? 14.523 4.309 -0.483 1.00 71.56 86 GLY A C 1
ATOM 653 O O . GLY A 1 86 ? 15.534 4.824 -0.007 1.00 71.56 86 GLY A O 1
ATOM 654 N N . PHE A 1 87 ? 14.010 4.682 -1.659 1.00 66.19 87 PHE A N 1
ATOM 655 C CA . PHE A 1 87 ? 14.667 5.570 -2.618 1.00 66.19 87 PHE A CA 1
ATOM 656 C C . PHE A 1 87 ? 16.103 5.138 -2.911 1.00 66.19 87 PHE A C 1
ATOM 658 O O . PHE A 1 87 ? 16.988 5.994 -3.044 1.00 66.19 87 PHE A O 1
ATOM 665 N N . ARG A 1 88 ? 16.357 3.820 -2.960 1.00 60.47 88 ARG A N 1
ATOM 666 C CA . ARG A 1 88 ? 17.681 3.277 -3.250 1.00 60.47 88 ARG A CA 1
ATOM 667 C C . ARG A 1 88 ? 18.249 3.982 -4.470 1.00 60.47 88 ARG A C 1
ATOM 669 O O . ARG A 1 88 ? 17.743 3.890 -5.581 1.00 60.47 88 ARG A O 1
ATOM 676 N N . LYS A 1 89 ? 19.359 4.675 -4.233 1.00 59.06 89 LYS A N 1
ATOM 677 C CA . LYS A 1 89 ? 20.262 5.146 -5.277 1.00 59.06 89 LYS A CA 1
ATOM 678 C C . LYS A 1 89 ? 21.121 3.974 -5.731 1.00 59.06 89 LYS A C 1
ATOM 680 O O . LYS A 1 89 ? 22.343 4.064 -5.655 1.00 59.06 89 LYS A O 1
ATOM 685 N N . ASP A 1 90 ? 20.505 2.850 -6.087 1.00 66.88 90 ASP A N 1
ATOM 686 C CA . ASP A 1 90 ? 21.257 1.835 -6.805 1.00 66.88 90 ASP A CA 1
ATOM 687 C C . ASP A 1 90 ? 21.671 2.485 -8.133 1.00 66.88 90 ASP A C 1
ATOM 689 O O . ASP A 1 90 ? 20.795 2.844 -8.921 1.00 66.88 90 ASP A O 1
ATOM 693 N N . PRO A 1 91 ? 22.972 2.724 -8.370 1.00 65.62 91 PRO A N 1
ATOM 694 C CA . PRO A 1 91 ? 23.416 3.422 -9.569 1.00 65.62 91 PRO A CA 1
ATOM 695 C C . PRO A 1 91 ? 23.116 2.627 -10.845 1.00 65.62 91 PRO A C 1
ATOM 697 O O . PRO A 1 91 ? 23.174 3.201 -11.929 1.00 65.62 91 PRO A O 1
ATOM 700 N N . SER A 1 92 ? 22.802 1.331 -10.728 1.00 75.19 92 SER A N 1
ATOM 701 C CA . SER A 1 92 ? 22.368 0.510 -11.854 1.00 75.19 92 SER A CA 1
ATOM 702 C C . SER A 1 92 ? 20.909 0.751 -12.238 1.00 75.19 92 SER A C 1
ATOM 704 O O . SER A 1 92 ? 20.568 0.522 -13.390 1.00 75.19 92 SER A O 1
ATOM 706 N N . VAL A 1 93 ? 20.056 1.254 -11.336 1.00 74.31 93 VAL A N 1
ATOM 707 C CA . VAL A 1 93 ? 18.649 1.565 -11.629 1.00 74.31 93 VAL A CA 1
ATOM 708 C C . VAL A 1 93 ? 18.553 2.984 -12.186 1.00 74.31 93 VAL A C 1
ATOM 710 O O . VAL A 1 93 ? 18.667 3.961 -11.445 1.00 74.31 93 VAL A O 1
ATOM 713 N N . PHE A 1 94 ? 18.308 3.127 -13.490 1.00 76.88 94 PHE A N 1
ATOM 714 C CA . PHE A 1 94 ? 18.161 4.456 -14.103 1.00 76.88 94 PHE A CA 1
ATOM 715 C C . PHE A 1 94 ? 16.735 4.999 -14.031 1.00 76.88 94 PHE A C 1
ATOM 717 O O . PHE A 1 94 ? 16.532 6.213 -14.098 1.00 76.88 94 PHE A O 1
ATOM 724 N N . SER A 1 95 ? 15.734 4.122 -13.923 1.00 81.44 95 SER A N 1
ATOM 725 C CA . SER A 1 95 ? 14.334 4.529 -13.846 1.00 81.44 95 SER A CA 1
ATOM 726 C C . SER A 1 95 ? 13.498 3.525 -13.062 1.00 81.44 95 SER A C 1
ATOM 728 O O . SER A 1 95 ? 13.735 2.319 -13.106 1.00 81.44 95 SER A O 1
ATOM 730 N N . VAL A 1 96 ? 12.488 4.044 -12.370 1.00 84.69 96 VAL A N 1
ATOM 731 C CA . VAL A 1 96 ? 11.451 3.260 -11.698 1.00 84.69 96 VAL A CA 1
ATOM 732 C C . VAL A 1 96 ? 10.113 3.751 -12.218 1.00 84.69 96 VAL A C 1
ATOM 734 O O . VAL A 1 96 ? 9.863 4.960 -12.213 1.00 84.69 96 VAL A O 1
ATOM 737 N N . HIS A 1 97 ? 9.272 2.822 -12.651 1.00 88.06 97 HIS A N 1
ATOM 738 C CA . HIS A 1 97 ? 7.900 3.081 -13.063 1.00 88.06 97 HIS A CA 1
ATOM 739 C C . HIS A 1 97 ? 6.949 2.265 -12.195 1.00 88.06 97 HIS A C 1
ATOM 741 O O . HIS A 1 97 ? 7.253 1.123 -11.850 1.00 88.06 97 HIS A O 1
ATOM 747 N N . GLY A 1 98 ? 5.816 2.854 -11.832 1.00 88.38 98 GLY A N 1
ATOM 748 C CA . GLY A 1 98 ? 4.759 2.157 -11.116 1.00 88.38 98 GLY A CA 1
ATOM 749 C C . GLY A 1 98 ? 3.444 2.216 -11.876 1.00 88.38 98 GLY A C 1
ATOM 750 O O . GLY A 1 98 ? 3.140 3.228 -12.505 1.00 88.38 98 GLY A O 1
ATOM 751 N N . GLU A 1 99 ? 2.645 1.166 -11.729 1.00 89.25 99 GLU A N 1
ATOM 752 C CA . GLU A 1 99 ? 1.261 1.105 -12.197 1.00 89.25 99 GLU A CA 1
ATOM 753 C C . GLU A 1 99 ? 0.331 0.702 -11.048 1.00 89.25 99 GLU A C 1
ATOM 755 O O . GLU A 1 99 ? 0.654 -0.168 -10.235 1.00 89.25 99 GLU A O 1
ATOM 760 N N . LEU A 1 100 ? -0.835 1.347 -10.960 1.00 88.12 100 LEU A N 1
ATOM 761 C CA . LEU A 1 100 ? -1.849 0.986 -9.973 1.00 88.12 100 LEU A CA 1
ATOM 762 C C . LEU A 1 100 ? -2.657 -0.206 -10.466 1.00 88.12 100 LEU A C 1
ATOM 764 O O . LEU A 1 100 ? -3.035 -0.297 -11.631 1.00 88.12 100 LEU A O 1
ATOM 768 N N . VAL A 1 101 ? -2.985 -1.095 -9.539 1.00 88.38 101 VAL A N 1
ATOM 769 C CA . VAL A 1 101 ? -3.845 -2.246 -9.795 1.00 88.38 101 VAL A CA 1
ATOM 770 C C . VAL A 1 101 ? -4.946 -2.261 -8.746 1.00 88.38 101 VAL A C 1
ATOM 772 O O . VAL A 1 101 ? -4.728 -1.867 -7.605 1.00 88.38 101 VAL A O 1
ATOM 775 N N . LYS A 1 102 ? -6.151 -2.703 -9.104 1.00 88.81 102 LYS A N 1
ATOM 776 C CA . LYS A 1 102 ? -7.268 -2.815 -8.159 1.00 88.81 102 LYS A CA 1
ATOM 777 C C . LYS A 1 102 ? -7.567 -4.278 -7.885 1.00 88.81 102 LYS A C 1
ATOM 779 O O . LYS A 1 102 ? -7.678 -5.072 -8.817 1.00 88.81 102 LYS A O 1
ATOM 784 N N . TYR A 1 103 ? -7.747 -4.615 -6.614 1.00 89.75 103 TYR A N 1
ATOM 785 C CA . TYR A 1 103 ? -8.198 -5.939 -6.199 1.00 89.75 103 TYR A CA 1
ATOM 786 C C . TYR A 1 103 ? -9.528 -5.834 -5.492 1.00 89.75 103 TYR A C 1
ATOM 788 O O . TYR A 1 103 ? -9.677 -5.028 -4.575 1.00 89.75 103 TYR A O 1
ATOM 796 N N . ALA A 1 104 ? -10.487 -6.662 -5.902 1.00 91.12 104 ALA A N 1
ATOM 797 C CA . ALA A 1 104 ? -11.726 -6.809 -5.159 1.00 91.12 104 ALA A CA 1
ATOM 798 C C . ALA A 1 104 ? -11.404 -7.259 -3.730 1.00 91.12 104 ALA A C 1
ATOM 800 O O . ALA A 1 104 ? -10.579 -8.151 -3.512 1.00 91.12 104 ALA A O 1
ATOM 801 N N . LEU A 1 105 ? -12.050 -6.623 -2.760 1.00 91.62 105 LEU A N 1
ATOM 802 C CA . LEU A 1 105 ? -11.922 -6.978 -1.361 1.00 91.62 105 LEU A CA 1
ATOM 803 C C . LEU A 1 105 ? -12.482 -8.398 -1.173 1.00 91.62 105 LEU A C 1
ATOM 805 O O . LEU A 1 105 ? -13.666 -8.616 -1.444 1.00 91.62 105 LEU A O 1
ATOM 809 N N . PRO A 1 106 ? -11.673 -9.377 -0.732 1.00 91.69 106 PRO A N 1
ATOM 810 C CA . PRO A 1 106 ? -12.185 -10.715 -0.491 1.00 91.69 106 PRO A CA 1
ATOM 811 C C . PRO A 1 106 ? -13.121 -10.704 0.720 1.00 91.69 106 PRO A C 1
ATOM 813 O O . PRO A 1 106 ? -13.005 -9.870 1.614 1.00 91.69 106 PRO A O 1
ATOM 816 N N . THR A 1 107 ? -14.041 -11.662 0.787 1.00 88.12 107 THR A N 1
ATOM 817 C CA . THR A 1 107 ? -14.943 -11.823 1.941 1.00 88.12 107 THR A CA 1
ATOM 818 C C . THR A 1 107 ? -14.276 -12.509 3.140 1.00 88.12 107 THR A C 1
ATOM 820 O O . THR A 1 107 ? -14.906 -12.665 4.181 1.00 88.12 107 THR A O 1
ATOM 823 N N . GLY A 1 108 ? -13.019 -12.937 3.004 1.00 90.44 108 GLY A N 1
ATOM 824 C CA . GLY A 1 108 ? -12.233 -13.612 4.034 1.00 90.44 108 GLY A CA 1
ATOM 825 C C . GLY A 1 108 ? -10.771 -13.748 3.610 1.00 90.44 108 GLY A C 1
ATOM 826 O O . GLY A 1 108 ? -10.306 -13.006 2.743 1.00 90.44 108 GLY A O 1
ATOM 827 N N . PHE A 1 109 ? -10.062 -14.709 4.204 1.00 91.75 109 PHE A N 1
ATOM 828 C CA . PHE A 1 109 ? -8.659 -14.973 3.888 1.00 91.75 109 PHE A CA 1
ATOM 829 C C . PHE A 1 109 ? -8.443 -15.290 2.398 1.00 91.75 109 PHE A C 1
ATOM 831 O O . PHE A 1 109 ? -9.142 -16.120 1.815 1.00 91.75 109 PHE A O 1
ATOM 838 N N . SER A 1 110 ? -7.430 -14.662 1.806 1.00 89.94 110 SER A N 1
ATOM 839 C CA . SER A 1 110 ? -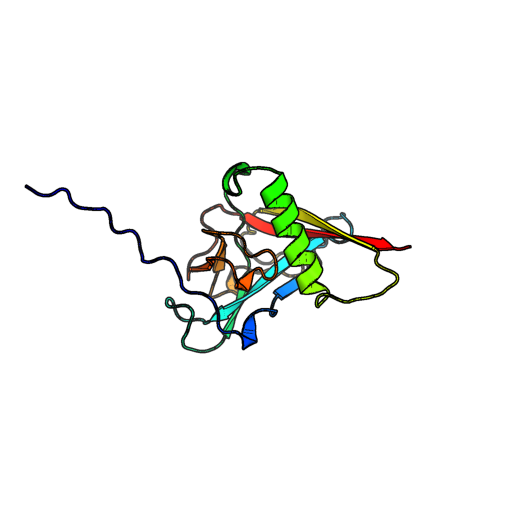7.006 -14.855 0.423 1.00 89.94 110 SER A CA 1
ATOM 840 C C . SER A 1 110 ? -5.499 -15.086 0.352 1.00 89.94 110 SER A C 1
ATOM 842 O O . SER A 1 110 ? -4.703 -14.168 0.566 1.00 89.94 110 SER A O 1
ATOM 844 N N . SER A 1 111 ? -5.095 -16.314 0.017 1.00 85.44 111 SER A N 1
ATOM 845 C CA . SER A 1 111 ? -3.686 -16.656 -0.207 1.00 85.44 111 SER A CA 1
ATOM 846 C C . SER A 1 111 ? -3.110 -15.937 -1.427 1.00 85.44 111 SER A C 1
ATOM 848 O O . SER A 1 111 ? -1.988 -15.447 -1.348 1.00 85.44 111 SER A O 1
ATOM 850 N N . SER A 1 112 ? -3.895 -15.790 -2.501 1.00 86.00 112 SER A N 1
ATOM 851 C CA . SER A 1 112 ? -3.467 -15.114 -3.733 1.00 86.00 112 SER A CA 1
ATOM 852 C C . SER A 1 112 ? -3.154 -13.640 -3.513 1.00 86.00 112 SER A C 1
ATOM 854 O O . SER A 1 112 ? -2.282 -13.092 -4.167 1.00 86.00 112 SER A O 1
ATOM 856 N N . LEU A 1 113 ? -3.786 -12.989 -2.536 1.00 86.12 113 LEU A N 1
ATOM 857 C CA . LEU A 1 113 ? -3.458 -11.613 -2.167 1.00 86.12 113 LEU A CA 1
ATOM 858 C C . LEU A 1 113 ? -2.347 -11.530 -1.115 1.00 86.12 113 LEU A C 1
ATOM 860 O O . LEU A 1 113 ? -2.316 -10.557 -0.370 1.00 86.12 113 LEU A O 1
ATOM 864 N N . GLY A 1 114 ? -1.462 -12.525 -1.006 1.00 84.38 114 GLY A N 1
ATOM 865 C CA . GLY A 1 114 ? -0.392 -12.541 -0.004 1.00 84.38 114 GLY A CA 1
ATOM 866 C C . GLY A 1 114 ? -0.934 -12.769 1.407 1.00 84.38 114 GLY A C 1
ATOM 867 O O . GLY A 1 114 ? -0.629 -12.007 2.330 1.00 84.38 114 GLY A O 1
ATOM 868 N N . GLY A 1 115 ? -1.822 -13.758 1.551 1.00 88.12 115 GLY A N 1
ATOM 869 C CA . GLY A 1 115 ? -2.460 -14.117 2.822 1.00 88.12 115 GLY A CA 1
ATOM 870 C C . GLY A 1 115 ? -3.331 -13.009 3.422 1.00 88.12 115 GLY A C 1
ATOM 871 O O . GLY A 1 115 ? -3.375 -12.850 4.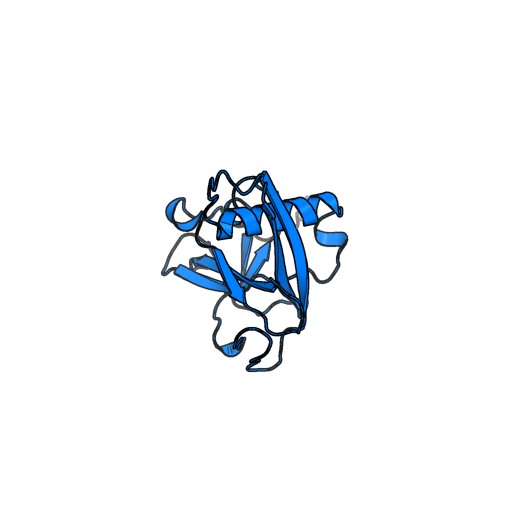640 1.00 88.12 115 GLY A O 1
ATOM 872 N N . PHE A 1 116 ? -3.971 -12.197 2.579 1.00 92.31 116 PHE A N 1
ATOM 873 C CA . PHE A 1 116 ? -4.789 -11.073 3.022 1.00 92.31 116 PHE A CA 1
ATOM 874 C C . PHE A 1 116 ? -6.065 -11.551 3.714 1.00 92.31 116 PHE A C 1
ATOM 876 O O . PHE A 1 116 ? -6.841 -12.288 3.114 1.00 92.31 116 PHE A O 1
ATOM 883 N N . ASP A 1 117 ? -6.325 -11.074 4.927 1.00 94.25 117 ASP A N 1
ATOM 884 C CA . ASP A 1 117 ? -7.596 -11.267 5.622 1.00 94.25 117 ASP A CA 1
ATOM 885 C C . ASP A 1 117 ? -8.116 -9.910 6.125 1.00 94.25 117 ASP A C 1
ATOM 887 O O . ASP A 1 117 ? -7.545 -9.356 7.070 1.00 94.25 117 ASP A O 1
ATOM 891 N N . PRO A 1 118 ? -9.188 -9.356 5.524 1.00 92.00 118 PRO A N 1
ATOM 892 C CA . PRO A 1 118 ? -9.754 -8.073 5.937 1.00 92.00 118 PRO A CA 1
ATOM 893 C C . PRO A 1 118 ? -10.112 -8.011 7.424 1.00 92.00 118 PRO A C 1
ATOM 895 O O . PRO A 1 118 ? -10.047 -6.932 8.013 1.00 92.00 118 PRO A O 1
ATOM 898 N N . ALA A 1 119 ? -10.469 -9.145 8.040 1.00 93.31 119 ALA A N 1
ATOM 899 C CA . ALA A 1 119 ? -10.875 -9.202 9.441 1.00 93.31 119 ALA A CA 1
ATOM 900 C C . ALA A 1 119 ? -9.722 -8.911 10.417 1.00 93.31 119 ALA A C 1
ATOM 902 O O . ALA A 1 119 ? -9.973 -8.558 11.569 1.00 93.31 119 ALA A O 1
ATOM 903 N N . GLN A 1 120 ? -8.464 -9.014 9.972 1.00 92.94 120 GLN A N 1
ATOM 904 C CA . GLN A 1 120 ? -7.288 -8.725 10.800 1.00 92.94 120 GLN A CA 1
ATOM 905 C C . GLN A 1 120 ? -6.970 -7.226 10.897 1.00 92.94 120 GLN A C 1
ATOM 907 O O . GLN A 1 120 ? -6.179 -6.817 11.750 1.00 92.94 120 GLN A O 1
ATOM 912 N N . TYR A 1 121 ? -7.586 -6.389 10.056 1.00 91.88 121 TYR A N 1
ATOM 913 C CA . TYR A 1 121 ? -7.287 -4.961 9.994 1.00 91.88 121 TYR A CA 1
ATOM 914 C C . TYR A 1 121 ? -8.310 -4.129 10.756 1.00 91.88 121 TYR A C 1
ATOM 916 O O . TYR A 1 121 ? -9.512 -4.162 10.503 1.00 91.88 121 TYR A O 1
ATOM 924 N N . THR A 1 122 ? -7.804 -3.296 11.661 1.00 90.50 122 THR A N 1
ATOM 925 C CA . THR A 1 122 ? -8.619 -2.353 12.440 1.00 90.50 122 THR A CA 1
ATOM 926 C C . THR A 1 122 ? -8.719 -0.976 11.785 1.00 90.50 122 THR A C 1
ATOM 928 O O . THR A 1 122 ? -9.531 -0.147 12.214 1.00 90.50 122 THR A O 1
ATOM 931 N N . ARG A 1 123 ? -7.884 -0.710 10.772 1.00 91.88 123 ARG A N 1
ATOM 932 C CA . ARG A 1 123 ? -7.772 0.572 10.072 1.00 91.88 123 ARG A CA 1
ATOM 933 C C . ARG A 1 123 ? -7.588 0.381 8.574 1.00 91.88 123 ARG A C 1
ATOM 935 O O . ARG A 1 123 ? -6.983 -0.593 8.142 1.00 91.88 123 ARG A O 1
ATOM 942 N N . TRP A 1 124 ? -8.095 1.349 7.822 1.00 92.00 124 TRP A N 1
ATOM 943 C CA . TRP A 1 124 ? -8.084 1.402 6.362 1.00 92.00 124 TRP A CA 1
ATOM 944 C C . TRP A 1 124 ? -7.730 2.815 5.921 1.00 92.00 124 TRP A C 1
ATOM 946 O O . TRP A 1 124 ? -8.173 3.779 6.551 1.00 92.00 124 TRP A O 1
ATOM 956 N N . VAL A 1 125 ? -6.941 2.946 4.858 1.00 89.44 125 VAL A N 1
ATOM 957 C CA . VAL A 1 125 ? -6.451 4.245 4.381 1.00 89.44 125 VAL A CA 1
ATOM 958 C C . VAL A 1 125 ? -7.051 4.564 3.026 1.00 89.44 125 VAL A C 1
ATOM 960 O O . VAL A 1 125 ? -7.047 3.726 2.138 1.00 89.44 125 VAL A O 1
ATOM 963 N N . THR A 1 126 ? -7.540 5.782 2.836 1.00 86.94 126 THR A N 1
ATOM 964 C CA . THR A 1 126 ? -7.934 6.313 1.525 1.00 86.94 126 THR A CA 1
ATOM 965 C C . THR A 1 126 ? -7.125 7.571 1.242 1.00 86.94 126 THR A C 1
ATOM 967 O O . THR A 1 126 ? -7.006 8.430 2.111 1.00 86.94 126 THR A O 1
ATOM 970 N N . VAL A 1 127 ? -6.569 7.702 0.040 1.00 80.38 127 VAL A N 1
ATOM 971 C CA . VAL A 1 127 ? -5.894 8.935 -0.394 1.00 80.38 127 VAL A CA 1
ATOM 972 C C . VAL A 1 127 ? -6.962 9.901 -0.913 1.00 80.38 127 VAL A C 1
ATOM 974 O O . VAL A 1 127 ? -7.728 9.526 -1.797 1.00 80.38 127 VAL A O 1
ATOM 977 N N . VAL A 1 128 ? -7.064 11.108 -0.344 1.00 74.94 128 VAL A N 1
ATOM 978 C CA . VAL A 1 128 ? -8.197 12.035 -0.592 1.00 74.94 128 VAL A CA 1
ATOM 979 C C . VAL A 1 128 ? -7.793 13.448 -1.024 1.00 74.94 128 VAL A C 1
ATOM 981 O O . VAL A 1 128 ? -8.656 14.313 -1.154 1.00 74.94 128 VAL A O 1
ATOM 984 N N . GLY A 1 129 ? -6.506 13.726 -1.226 1.00 64.00 129 GLY A N 1
ATOM 985 C CA . GLY A 1 129 ? -6.051 15.083 -1.532 1.00 64.00 129 GLY A CA 1
ATOM 986 C C . GLY A 1 129 ? -4.735 15.145 -2.290 1.00 64.00 129 GLY A C 1
ATOM 987 O O . GLY A 1 129 ? -4.380 14.222 -3.018 1.00 64.00 129 GLY A O 1
ATOM 988 N N . ASN A 1 130 ? -4.044 16.277 -2.138 1.00 63.66 130 ASN A N 1
ATOM 989 C CA . ASN A 1 130 ? -2.920 16.644 -2.990 1.00 63.66 130 ASN A CA 1
ATOM 990 C C . ASN A 1 130 ? -1.741 15.675 -2.869 1.00 63.66 130 ASN A C 1
ATOM 992 O O . ASN A 1 130 ? -1.387 15.209 -1.785 1.00 63.66 130 ASN A O 1
ATOM 996 N N . PHE A 1 131 ? -1.138 15.425 -4.026 1.00 66.06 131 PHE A N 1
ATOM 997 C CA . PHE A 1 131 ? 0.015 14.564 -4.203 1.00 66.06 131 PHE A CA 1
ATOM 998 C C . PHE A 1 131 ? 1.287 15.233 -3.674 1.00 66.06 131 PHE A C 1
ATOM 1000 O O . PHE A 1 131 ? 1.600 16.369 -4.036 1.00 66.06 131 PHE A O 1
ATOM 1007 N N . ASP A 1 132 ? 2.035 14.497 -2.860 1.00 66.06 132 ASP A N 1
ATOM 1008 C CA . ASP A 1 132 ? 3.424 14.795 -2.543 1.00 66.06 132 ASP A CA 1
ATOM 1009 C C . ASP A 1 132 ? 4.305 13.929 -3.455 1.00 66.06 132 ASP A C 1
ATOM 1011 O O . ASP A 1 132 ? 4.182 12.703 -3.485 1.00 66.06 132 ASP A O 1
ATOM 1015 N N . ALA A 1 133 ? 5.190 14.575 -4.218 1.00 64.94 133 ALA A N 1
ATOM 1016 C CA . ALA A 1 133 ? 6.090 13.898 -5.148 1.00 64.94 133 ALA A CA 1
ATOM 1017 C C . ALA A 1 133 ? 7.073 12.945 -4.455 1.00 64.94 133 ALA A C 1
ATOM 1019 O O . ALA A 1 133 ? 7.633 12.059 -5.107 1.00 64.94 133 ALA A O 1
ATOM 1020 N N . TYR A 1 134 ? 7.279 13.119 -3.152 1.00 67.56 134 TYR A N 1
ATOM 1021 C CA . TYR A 1 134 ? 8.337 12.469 -2.404 1.00 67.56 134 TYR A CA 1
ATOM 1022 C C . TYR A 1 134 ? 7.837 11.364 -1.490 1.00 67.56 134 TYR A C 1
ATOM 1024 O O . TYR A 1 134 ? 8.574 10.408 -1.309 1.00 67.56 134 TYR A O 1
ATOM 1032 N N . THR A 1 135 ? 6.632 11.437 -0.917 1.00 73.94 135 THR A N 1
ATOM 1033 C CA . THR A 1 135 ? 6.139 10.370 -0.025 1.00 73.94 135 THR A CA 1
ATOM 1034 C C . THR A 1 135 ? 4.623 10.221 -0.092 1.00 73.94 135 THR A C 1
ATOM 1036 O O . THR A 1 135 ? 3.898 11.212 -0.106 1.00 73.94 135 THR A O 1
ATOM 1039 N N . VAL A 1 136 ? 4.113 8.988 -0.059 1.00 75.44 136 VAL A N 1
ATOM 1040 C CA . VAL A 1 136 ? 2.659 8.737 0.037 1.00 75.44 136 VAL A CA 1
ATOM 1041 C C . VAL A 1 136 ? 2.075 9.211 1.357 1.00 75.44 136 VAL A C 1
ATOM 1043 O O . VAL A 1 136 ? 0.953 9.703 1.417 1.00 75.44 136 VAL A O 1
ATOM 1046 N N . GLN A 1 137 ? 2.866 9.138 2.412 1.00 75.88 137 GLN A N 1
ATOM 1047 C CA . GLN A 1 137 ? 2.533 9.652 3.724 1.00 75.88 137 GLN A CA 1
ATOM 1048 C C . GLN A 1 137 ? 2.431 11.179 3.707 1.00 75.88 137 GLN A C 1
ATOM 1050 O O . GLN A 1 137 ? 1.606 11.726 4.417 1.00 75.88 137 GLN A O 1
ATOM 1055 N N . GLY A 1 138 ? 3.168 11.883 2.852 1.00 70.31 138 GLY A N 1
ATOM 1056 C CA . GLY A 1 138 ? 3.025 13.326 2.644 1.00 70.31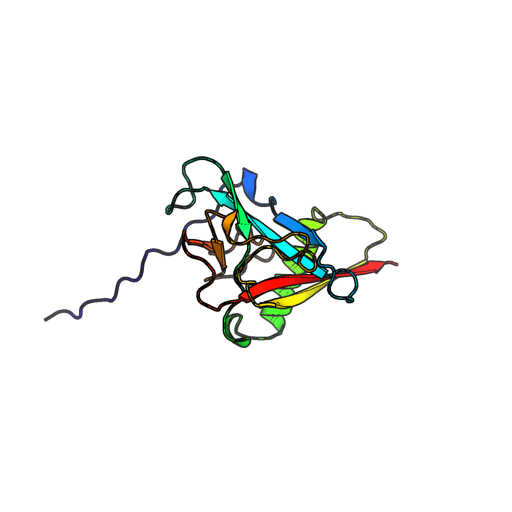 138 GLY A CA 1
ATOM 1057 C C . GLY A 1 138 ? 1.716 13.741 1.967 1.00 70.31 138 GLY A C 1
ATOM 1058 O O . GLY A 1 138 ? 1.462 14.931 1.819 1.00 70.31 138 GLY A O 1
ATOM 1059 N N . MET A 1 139 ? 0.867 12.793 1.569 1.00 75.75 139 MET A N 1
ATOM 1060 C CA . MET A 1 139 ? -0.436 13.075 0.969 1.00 75.75 139 MET A CA 1
ATOM 1061 C C . MET A 1 139 ? -1.514 13.249 2.032 1.00 75.75 139 MET A C 1
ATOM 1063 O O . MET A 1 139 ? -1.381 12.847 3.187 1.00 75.75 139 MET A O 1
ATOM 1067 N N . THR A 1 140 ? -2.645 13.819 1.627 1.00 76.00 140 THR A N 1
ATOM 1068 C CA . THR A 1 140 ? -3.831 13.860 2.484 1.00 76.00 140 THR A CA 1
ATOM 1069 C C . THR A 1 140 ? -4.446 12.457 2.576 1.00 76.00 140 THR A C 1
ATOM 1071 O O . THR A 1 140 ? -5.106 11.996 1.641 1.00 76.00 140 THR A O 1
ATOM 1074 N N . LEU A 1 141 ? -4.218 11.773 3.701 1.00 80.31 141 LEU A N 1
ATOM 1075 C CA . LEU A 1 141 ? -4.682 10.408 3.965 1.00 80.31 141 LEU A CA 1
ATOM 1076 C C . LEU A 1 141 ? -5.884 10.400 4.910 1.00 80.31 141 LEU A C 1
ATOM 1078 O O . LEU A 1 141 ? -5.780 10.817 6.056 1.00 80.31 141 LEU A O 1
ATOM 1082 N N . GLN A 1 142 ? -7.014 9.850 4.481 1.00 83.94 142 GLN A N 1
ATOM 1083 C CA . GLN A 1 142 ? -8.149 9.577 5.355 1.00 83.94 142 GLN A CA 1
ATOM 1084 C C . GLN A 1 142 ? -8.023 8.178 5.965 1.00 83.94 142 GLN A C 1
ATOM 1086 O O . GLN A 1 142 ? -8.063 7.175 5.252 1.00 83.94 142 GLN A O 1
ATOM 1091 N N . VAL A 1 143 ? -7.923 8.108 7.293 1.00 86.19 143 VAL A N 1
ATOM 1092 C CA . VAL A 1 143 ? -7.901 6.846 8.044 1.00 86.19 143 VAL A CA 1
ATOM 1093 C C . VAL A 1 143 ? -9.304 6.530 8.567 1.00 86.19 143 VAL A C 1
ATOM 1095 O O . VAL A 1 143 ? -9.956 7.368 9.187 1.00 86.19 143 VAL A O 1
ATOM 1098 N N . SER A 1 144 ? -9.777 5.310 8.328 1.00 88.38 144 SER A N 1
ATOM 1099 C CA . SER A 1 144 ? -11.115 4.840 8.698 1.00 88.38 144 SER A CA 1
ATOM 1100 C C . SER A 1 144 ? -11.049 3.541 9.498 1.00 88.38 144 SER A C 1
ATOM 1102 O O . SER A 1 144 ? -10.135 2.738 9.331 1.00 88.38 144 SER A O 1
ATOM 1104 N N . ASN A 1 145 ? -12.044 3.308 10.356 1.00 89.62 145 ASN A N 1
ATOM 1105 C CA . ASN A 1 145 ? -12.272 2.020 11.022 1.00 89.62 145 ASN A CA 1
ATOM 1106 C C . ASN A 1 145 ? -13.206 1.088 10.229 1.00 89.62 145 ASN A C 1
ATOM 1108 O O . ASN A 1 145 ? -13.517 -0.007 10.691 1.00 89.62 145 ASN A O 1
ATOM 1112 N N . LYS A 1 146 ? -13.672 1.529 9.059 1.00 90.44 146 LYS A N 1
ATOM 1113 C CA . LYS A 1 146 ? -14.493 0.747 8.132 1.00 90.44 146 LYS A CA 1
ATOM 1114 C C . LYS A 1 146 ? -13.655 0.318 6.939 1.00 90.44 146 LYS A C 1
ATOM 1116 O O . LYS A 1 146 ? -12.795 1.078 6.498 1.00 90.44 146 LYS A O 1
ATOM 1121 N N . THR A 1 147 ? -13.966 -0.863 6.413 1.00 92.00 147 THR A N 1
ATOM 1122 C CA . THR A 1 147 ? -13.397 -1.394 5.171 1.00 92.00 147 THR A CA 1
ATOM 1123 C C . THR A 1 147 ? -13.633 -0.451 3.991 1.00 92.00 147 THR A C 1
ATOM 1125 O O . THR A 1 147 ? -14.491 0.436 4.047 1.00 92.00 147 THR A O 1
ATOM 1128 N N . CYS A 1 148 ? -12.891 -0.659 2.902 1.00 90.81 148 CYS A N 1
ATOM 1129 C CA . CYS A 1 148 ? -13.006 0.148 1.690 1.00 90.81 148 CYS A CA 1
ATOM 1130 C C . CYS A 1 148 ? -14.442 0.169 1.160 1.00 90.81 148 CYS A C 1
ATOM 1132 O O . CYS A 1 148 ? -14.974 -0.857 0.740 1.00 90.81 148 CYS A O 1
ATOM 1134 N N . THR A 1 149 ? -15.061 1.350 1.152 1.00 89.25 149 THR A N 1
ATOM 1135 C CA . THR A 1 149 ? -16.433 1.554 0.657 1.00 89.25 149 THR A CA 1
ATOM 1136 C C . THR A 1 149 ? -16.559 1.292 -0.839 1.00 89.25 149 THR A C 1
ATOM 1138 O O . THR A 1 149 ? -17.637 0.940 -1.305 1.00 89.25 149 THR A O 1
ATOM 1141 N N . SER A 1 150 ? -15.456 1.423 -1.577 1.00 89.00 150 SER A N 1
ATOM 1142 C CA . SER A 1 150 ? -15.356 1.049 -2.986 1.00 89.00 150 SER A CA 1
ATOM 1143 C C . SER A 1 150 ? -15.451 -0.460 -3.218 1.00 89.00 150 SER A C 1
ATOM 1145 O O . SER A 1 150 ? -15.736 -0.872 -4.335 1.00 89.00 150 SER A O 1
ATOM 1147 N N . GLY A 1 151 ? -15.192 -1.283 -2.196 1.00 91.50 151 GLY A N 1
ATOM 1148 C CA . GLY A 1 151 ? -15.034 -2.727 -2.347 1.00 91.50 151 GLY A CA 1
ATOM 1149 C C . GLY A 1 151 ? -13.694 -3.142 -2.961 1.00 91.50 151 GLY A C 1
ATOM 1150 O O . GLY A 1 151 ? -13.535 -4.314 -3.287 1.00 91.50 151 GLY A O 1
ATOM 1151 N N . PHE A 1 152 ? -12.732 -2.221 -3.102 1.00 92.06 152 PHE A N 1
ATOM 1152 C CA . PHE A 1 152 ? -11.424 -2.505 -3.693 1.00 92.06 152 PHE A CA 1
ATOM 1153 C C . PHE A 1 152 ? -10.266 -2.061 -2.799 1.00 92.06 152 PHE A C 1
ATOM 1155 O O . PHE A 1 152 ? -10.306 -0.999 -2.173 1.00 92.06 152 PHE A O 1
ATOM 1162 N N . ILE A 1 153 ? -9.197 -2.852 -2.803 1.00 92.69 153 ILE A N 1
ATOM 1163 C CA . ILE A 1 153 ? -7.899 -2.493 -2.232 1.00 92.69 153 ILE A CA 1
ATOM 1164 C C . ILE A 1 153 ? -6.906 -2.172 -3.342 1.00 92.69 153 ILE A C 1
ATOM 1166 O O . ILE A 1 153 ? -7.015 -2.663 -4.470 1.00 92.69 153 ILE A O 1
ATOM 1170 N N . LEU A 1 154 ? -5.936 -1.339 -2.996 1.00 91.50 154 LEU A N 1
ATOM 1171 C CA . LEU A 1 154 ? -4.901 -0.890 -3.899 1.00 91.50 154 LEU A CA 1
ATOM 1172 C C . LEU A 1 154 ? -3.778 -1.924 -3.989 1.00 91.50 154 LEU A C 1
ATOM 1174 O O . LEU A 1 154 ? -3.156 -2.318 -2.997 1.00 91.50 154 LEU A O 1
ATOM 1178 N N . GLY A 1 155 ? -3.531 -2.335 -5.219 1.00 91.62 155 GLY A N 1
ATOM 1179 C CA . GLY A 1 155 ? -2.331 -3.002 -5.664 1.00 91.62 155 GLY A CA 1
ATOM 1180 C C . GLY A 1 155 ? -1.392 -2.037 -6.378 1.00 91.62 155 GLY A C 1
ATOM 1181 O O . GLY A 1 155 ? -1.796 -0.985 -6.875 1.00 91.62 155 GLY A O 1
ATOM 1182 N N . LEU A 1 156 ? -0.135 -2.434 -6.449 1.00 91.81 156 LEU A N 1
ATOM 1183 C CA . LEU A 1 156 ? 0.937 -1.696 -7.081 1.00 91.81 156 LEU A CA 1
ATOM 1184 C C . LEU A 1 156 ? 1.808 -2.670 -7.857 1.00 91.81 156 LEU A C 1
ATOM 1186 O O . LEU A 1 156 ? 2.279 -3.655 -7.290 1.00 91.81 156 LEU A O 1
ATOM 1190 N N . GLN A 1 157 ? 2.035 -2.384 -9.129 1.00 91.06 157 GLN A N 1
ATOM 1191 C CA . GLN A 1 157 ? 3.050 -3.053 -9.922 1.00 91.06 157 GLN A CA 1
ATOM 1192 C C . GLN A 1 157 ? 4.256 -2.133 -10.068 1.00 91.06 157 GLN A C 1
ATOM 1194 O O . GLN A 1 157 ? 4.096 -0.966 -10.420 1.00 91.06 157 GLN A O 1
ATOM 1199 N N . CYS A 1 158 ? 5.450 -2.647 -9.781 1.00 88.69 158 CYS A N 1
ATOM 1200 C CA . CYS A 1 158 ? 6.686 -1.873 -9.850 1.00 88.69 158 CYS A CA 1
ATOM 1201 C C . CYS A 1 158 ? 7.632 -2.432 -10.910 1.00 88.69 158 CYS A C 1
ATOM 1203 O O . CYS A 1 158 ? 7.895 -3.633 -10.955 1.00 88.69 158 CYS A O 1
ATOM 1205 N N . PHE A 1 159 ? 8.174 -1.535 -11.728 1.00 87.94 159 PHE A N 1
ATOM 1206 C CA . PHE A 1 159 ? 9.146 -1.831 -12.771 1.00 87.94 159 PHE A CA 1
ATOM 1207 C C . PHE A 1 159 ? 10.434 -1.066 -12.487 1.00 87.94 159 PHE A C 1
ATOM 1209 O O . PHE A 1 159 ? 10.437 0.167 -12.446 1.00 87.94 159 PHE A O 1
ATOM 1216 N N . TRP A 1 160 ? 11.530 -1.800 -12.321 1.00 85.88 160 TRP A N 1
ATOM 1217 C CA . TRP A 1 160 ? 12.873 -1.244 -12.190 1.00 85.88 160 TRP A CA 1
ATOM 1218 C C . TRP A 1 160 ? 13.622 -1.458 -13.497 1.00 85.88 160 TRP A C 1
ATOM 1220 O O . TRP A 1 160 ? 13.730 -2.586 -13.982 1.00 85.88 160 TRP A O 1
ATOM 1230 N N . TYR A 1 161 ? 14.121 -0.371 -14.072 1.00 84.56 161 TYR A N 1
ATOM 1231 C CA . TYR A 1 161 ? 14.898 -0.405 -15.299 1.00 84.56 161 TYR A CA 1
ATOM 1232 C C . TYR A 1 161 ? 16.372 -0.210 -14.971 1.00 84.56 161 TYR A C 1
ATOM 1234 O O . TYR A 1 161 ? 16.754 0.795 -14.363 1.00 84.56 161 TYR A O 1
ATOM 1242 N N . TYR A 1 162 ? 17.177 -1.184 -15.387 1.00 83.88 162 TYR A N 1
ATOM 1243 C CA . TYR A 1 162 ? 18.609 -1.239 -15.125 1.00 83.88 162 TYR A CA 1
ATOM 1244 C C . TYR A 1 162 ? 19.414 -0.817 -16.364 1.00 83.88 162 TYR A C 1
ATOM 1246 O O . TYR A 1 162 ? 18.937 -0.994 -17.488 1.00 83.88 162 TYR A O 1
ATOM 1254 N N . LEU A 1 163 ? 20.590 -0.220 -16.147 1.00 74.94 163 LEU A N 1
ATOM 1255 C CA . LEU A 1 163 ? 21.567 0.153 -17.183 1.00 74.94 163 LEU A CA 1
ATOM 1256 C C . LEU A 1 163 ? 22.338 -1.050 -17.734 1.00 74.94 163 LEU A C 1
ATOM 1258 O O . LEU A 1 163 ? 22.608 -1.991 -16.953 1.00 74.94 163 LEU A O 1
#

pLDDT: mean 77.5, std 14.78, range [37.91, 94.56]

Foldseek 3Di:
DDDDDPPDDPQADFADPVQQLAKDFADAQPPDPQKTFIWGWFALDQNRYDHDIDTAFEADDLDPCQLVDPVSQFLLLQLSQCSNVVVDPPVFFPGKTKHKDKDQQDPAFDVRNRRDGPVVDQKHKYFRDDDDSHGPSRGRIRIDRDDHPSRITIMMGMDTDGD

Secondary structure (DSSP, 8-state):
-------PSPPPPPPPGGGTT-EEEEE--SSSTTEEEEEEEEESSTTSSSS-EEEEEBBPPSSGGGGSSHHHHHHHHHHHHHHHTTT---TTEEEEEEEEEEEEPPSS-BSTTTSB-GGG-S-EEEE-SPPPSS-STTS-EEEESS--TTSEEEEEEEEEEE-